Protein 4HLB (pdb70)

Solvent-accessible surface area: 5731 Å² total

Sequence (94 aa):
DSDRFTAFEEEEELLARYADKGIRSVDVAAYAKGIDIVFVAADRKTRAEFSAIASRSIRELKERFGFDKDVPIGAVLDYKKDAATDTRTRFVLKLRR

CATH classification: 3.30.70.2960

Nearest PDB structures (foldseek):
  4hlb-assembly1_A  TM=1.011E+00  e=1.001E-18  Desulfovibrio piger ATCC 29098
  1wh9-assembly1_A  TM=6.065E-01  e=1.314E-03  Homo sapiens
  7qiz-assembly1_NA  TM=6.293E-01  e=1.230E-03  Solanum lycopersicum
  6fai-assembly1_D  TM=6.512E-01  e=1.162E-02  Saccharomyces cerevisiae S288C
  5xxu-assembly1_D  TM=6.115E-01  e=4.923E-03  Toxoplasma gondii

Foldseek 3Di:
DVCPCVVVFVVLCVVCVVVQWDGWDFADDDQAIEIETEGLDDDDPVVVVVSRVVSVVVVCVVVVDDPNHFYWYWYWHANDPVGDIDTDDTGGGD

Radius of gyration: 12.86 Å; Cα contacts (8 Å, |Δi|>4): 149; chains: 1; bounding box: 35×31×26 Å

Structure (mmCIF, N/CA/C/O backbone):
data_4HLB
#
_entry.id   4HLB
#
_cell.length_a   57.821
_cell.length_b   57.821
_cell.length_c   63.890
_cell.angle_alpha   90.000
_cell.angle_beta   90.000
_cell.angle_gamma   120.000
#
_symmetry.space_group_name_H-M   'P 32 2 1'
#
loop_
_entity.id
_entity.type
_entity.pdbx_description
1 polymer 'Uncharacterized protein'
2 non-polymer 'SODIUM ION'
3 water water
#
loop_
_atom_site.group_PDB
_atom_site.id
_atom_site.type_symbol
_atom_site.label_atom_id
_atom_site.label_alt_id
_atom_site.label_comp_id
_atom_site.label_asym_id
_atom_site.label_entity_id
_atom_site.label_seq_id
_atom_site.pdbx_PDB_ins_code
_atom_site.Cartn_x
_atom_site.Cartn_y
_atom_site.Cartn_z
_atom_site.occupancy
_atom_site.B_iso_or_equiv
_atom_site.auth_seq_id
_atom_site.auth_comp_id
_atom_site.auth_asym_id
_atom_site.auth_atom_id
_atom_site.pdbx_PDB_model_num
ATOM 1 N N . ASP A 1 21 ? 34.541 39.534 4.022 1.00 110.16 44 ASP A N 1
ATOM 2 C CA . ASP A 1 21 ? 35.305 38.392 4.605 1.00 106.36 44 ASP A CA 1
ATOM 3 C C . ASP A 1 21 ? 34.370 37.345 5.216 1.00 90.35 44 ASP A C 1
ATOM 4 O O . ASP A 1 21 ? 34.479 36.145 4.916 1.00 65.67 44 ASP A O 1
ATOM 9 N N . SER A 1 22 ? 33.464 37.810 6.079 1.00 80.59 45 SER A N 1
ATOM 10 C CA . SER A 1 22 ? 32.437 36.954 6.683 1.00 66.25 45 SER A CA 1
ATOM 11 C C . SER A 1 22 ? 31.531 36.287 5.619 1.00 59.27 45 SER A C 1
ATOM 12 O O . SER A 1 22 ? 31.013 35.200 5.838 1.00 55.63 45 SER A O 1
ATOM 14 N N . ASP A 1 23 ? 31.356 36.943 4.473 1.00 55.11 46 ASP A N 1
ATOM 15 C CA . ASP A 1 23 ? 30.467 36.462 3.418 1.00 52.26 46 ASP A CA 1
ATOM 16 C C . ASP A 1 23 ? 31.200 35.798 2.253 1.00 42.76 46 ASP A C 1
ATOM 17 O O . ASP A 1 23 ? 30.633 35.637 1.170 1.00 41.53 46 ASP A O 1
ATOM 22 N N . ARG A 1 24 ? 32.446 35.392 2.483 1.00 39.14 47 ARG A N 1
ATOM 23 C CA . ARG A 1 24 ? 33.271 34.820 1.428 1.00 38.58 47 ARG A CA 1
ATOM 24 C C . ARG A 1 24 ? 32.573 33.672 0.693 1.00 34.32 47 ARG A C 1
ATOM 25 O O . ARG A 1 24 ? 32.620 33.594 -0.537 1.00 32.53 47 ARG A O 1
ATOM 33 N N . PHE A 1 25 ? 31.940 32.773 1.446 1.00 29.40 48 PHE A N 1
ATOM 34 C CA . PHE A 1 25 ? 31.360 31.580 0.829 1.00 28.84 48 PHE A CA 1
ATOM 35 C C . PHE A 1 25 ? 29.847 31.668 0.645 1.00 27.83 48 PHE A C 1
ATOM 36 O O . PHE A 1 25 ? 29.232 30.705 0.217 1.00 26.74 48 PHE A O 1
ATOM 44 N N . THR A 1 26 ? 29.234 32.797 1.012 1.00 31.38 49 THR A N 1
ATOM 45 C CA . THR A 1 26 ? 27.776 32.878 1.097 1.00 30.33 49 THR A CA 1
ATOM 46 C C . THR A 1 26 ? 27.100 32.628 -0.265 1.00 29.70 49 THR A C 1
ATOM 47 O O . THR A 1 26 ? 26.162 31.844 -0.360 1.00 28.43 49 THR A O 1
ATOM 51 N N . ALA A 1 27 ? 27.594 33.276 -1.312 1.00 32.26 50 ALA A N 1
ATOM 52 C CA . ALA A 1 27 ? 27.001 33.124 -2.640 1.00 33.80 50 ALA A CA 1
ATOM 53 C C . ALA A 1 27 ? 27.069 31.665 -3.074 1.00 29.66 50 ALA A C 1
ATOM 54 O O . ALA A 1 27 ? 26.065 31.102 -3.510 1.00 27.87 50 ALA A O 1
ATOM 56 N N . PHE A 1 28 ? 28.233 31.038 -2.879 1.00 31.06 51 PHE A N 1
ATOM 57 C CA . PHE A 1 28 ? 28.439 29.606 -3.178 1.00 27.36 51 PHE A CA 1
ATOM 58 C C . PHE A 1 28 ? 27.475 28.720 -2.411 1.00 23.02 51 PHE A C 1
ATOM 59 O O . PHE A 1 28 ? 26.847 27.834 -2.983 1.00 22.63 51 PHE A O 1
ATOM 67 N N . GLU A 1 29 ? 27.355 28.959 -1.106 1.00 23.29 52 GLU A N 1
ATOM 68 C CA . GLU A 1 29 ? 26.432 28.200 -0.258 1.00 22.00 52 GLU A CA 1
ATOM 69 C C . GLU A 1 29 ? 24.984 28.277 -0.742 1.00 21.25 52 GLU A C 1
ATOM 70 O O . GLU A 1 29 ? 24.301 27.251 -0.813 1.00 21.33 52 GLU A O 1
ATOM 76 N N . GLU A 1 30 ? 24.526 29.485 -1.068 1.00 25.63 53 GLU A N 1
ATOM 77 C CA A GLU A 1 30 ? 23.169 29.783 -1.583 0.50 26.04 53 GLU A CA 1
ATOM 78 C CA B GLU A 1 30 ? 23.139 29.620 -1.473 0.50 26.76 53 GLU A CA 1
ATOM 79 C C . GLU A 1 30 ? 22.887 29.047 -2.894 1.00 25.04 53 GLU A C 1
ATOM 80 O O . GLU A 1 30 ? 21.783 28.524 -3.139 1.00 25.07 53 GLU A O 1
ATOM 91 N N . GLU A 1 31 ? 23.902 29.025 -3.760 1.00 25.62 54 GLU A N 1
ATOM 92 C CA A GLU A 1 31 ? 23.827 28.289 -5.044 0.50 26.59 54 GLU A CA 1
ATOM 93 C CA B GLU A 1 31 ? 23.806 28.300 -5.037 0.50 25.83 54 GLU A CA 1
ATOM 94 C C . GLU A 1 31 ? 23.617 26.793 -4.813 1.00 24.16 54 GLU A C 1
ATOM 95 O O . GLU A 1 31 ? 22.767 26.164 -5.456 1.00 23.86 54 GLU A O 1
ATOM 106 N N . LEU A 1 32 ? 24.390 26.213 -3.890 1.00 22.70 55 LEU A N 1
ATOM 107 C CA . LEU A 1 32 ? 24.278 24.795 -3.578 1.00 20.79 55 LEU A CA 1
ATOM 108 C C . LEU A 1 32 ? 22.913 24.488 -2.927 1.00 22.03 55 LEU A C 1
ATOM 109 O O . LEU A 1 32 ? 22.243 23.507 -3.262 1.00 20.84 55 LEU A O 1
ATOM 114 N N . LEU A 1 33 ? 22.497 25.341 -2.002 1.00 22.17 56 LEU A N 1
ATOM 115 C CA . LEU A 1 33 ? 21.191 25.182 -1.378 1.00 22.91 56 LEU A CA 1
ATOM 116 C C . LEU A 1 33 ? 20.078 25.135 -2.430 1.00 24.14 56 LEU A C 1
ATOM 117 O O . LEU A 1 33 ? 19.225 24.232 -2.428 1.00 23.84 56 LEU A O 1
ATOM 122 N N . ALA A 1 34 ? 20.086 26.116 -3.319 1.00 25.85 57 ALA A N 1
ATOM 123 C CA . ALA A 1 34 ? 19.079 26.1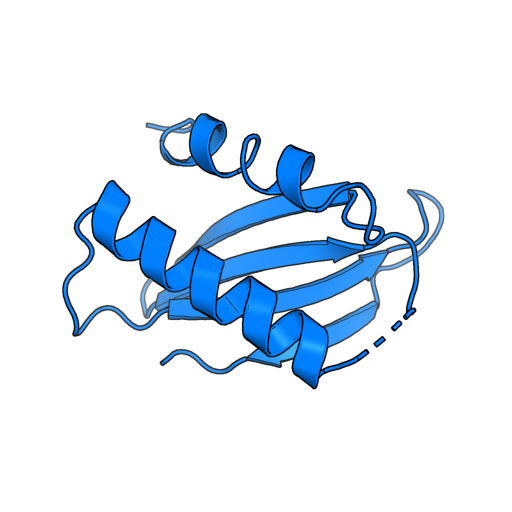76 -4.369 1.00 27.35 57 ALA A CA 1
ATOM 124 C C . ALA A 1 34 ? 19.132 24.964 -5.309 1.00 25.07 57 ALA A C 1
ATOM 125 O O . ALA A 1 34 ? 18.095 24.507 -5.765 1.00 28.70 57 ALA A O 1
ATOM 127 N N . ARG A 1 35 ? 20.323 24.443 -5.573 1.00 24.00 58 ARG A N 1
ATOM 128 C CA . ARG A 1 35 ? 20.475 23.279 -6.426 1.00 25.06 58 ARG A CA 1
ATOM 129 C C . ARG A 1 35 ? 19.898 22.008 -5.791 1.00 24.58 58 ARG A C 1
ATOM 130 O O . ARG A 1 35 ? 19.342 21.176 -6.472 1.00 25.02 58 ARG A O 1
ATOM 138 N N . TYR A 1 36 ? 20.016 21.885 -4.469 1.00 23.89 59 TYR A N 1
ATOM 139 C CA . TYR A 1 36 ? 19.644 20.647 -3.795 1.00 24.52 59 TYR A CA 1
ATOM 140 C C . TYR A 1 36 ? 18.418 20.742 -2.889 1.00 24.61 59 TYR A C 1
ATOM 141 O O . TYR A 1 36 ? 18.087 19.767 -2.227 1.00 26.66 59 TYR A O 1
ATOM 150 N N . ALA A 1 37 ? 17.722 21.876 -2.894 1.00 27.28 60 ALA A N 1
ATOM 151 C CA . ALA A 1 37 ? 16.495 22.014 -2.095 1.00 27.73 60 ALA A CA 1
ATOM 152 C C . ALA A 1 37 ? 15.457 20.903 -2.357 1.00 30.56 60 ALA A C 1
ATOM 153 O O . ALA A 1 37 ? 14.772 20.463 -1.419 1.00 29.03 60 ALA A O 1
ATOM 155 N N . ASP A 1 38 ? 15.376 20.407 -3.596 1.00 27.22 61 ASP A N 1
ATOM 156 C CA . ASP A 1 38 ? 14.411 19.363 -3.925 1.00 30.29 61 ASP A CA 1
ATOM 157 C C . ASP A 1 38 ? 14.766 18.023 -3.303 1.00 32.02 61 ASP A C 1
ATOM 158 O O . ASP A 1 38 ? 13.931 17.122 -3.254 1.00 34.58 61 ASP A O 1
ATOM 163 N N . LYS A 1 39 ? 16.003 17.897 -2.849 1.00 27.35 62 LYS A N 1
ATOM 164 C CA . LYS A 1 39 ? 16.499 16.688 -2.195 1.00 29.26 62 LYS A CA 1
ATOM 165 C C . LYS A 1 39 ? 16.508 16.807 -0.683 1.00 26.85 62 LYS A C 1
ATOM 166 O O . LYS A 1 39 ? 17.192 16.036 -0.009 1.00 31.24 62 LYS A O 1
ATOM 172 N N . GLY A 1 40 ? 15.762 17.774 -0.159 1.00 27.09 63 GLY A N 1
ATOM 173 C CA . GLY A 1 40 ? 15.569 17.901 1.284 1.00 26.47 63 GLY A CA 1
ATOM 174 C C . GLY A 1 40 ? 16.634 18.724 1.993 1.00 25.13 63 GLY A C 1
ATOM 175 O O . GLY A 1 40 ? 16.548 18.927 3.205 1.00 24.45 63 GLY A O 1
ATOM 176 N N . ILE A 1 41 ? 17.602 19.259 1.248 1.00 25.76 64 ILE A N 1
ATOM 177 C CA . ILE A 1 41 ? 18.614 20.162 1.807 1.00 24.28 64 ILE A CA 1
ATOM 178 C C . ILE A 1 41 ? 18.045 21.538 2.164 1.00 24.42 64 ILE A C 1
ATOM 179 O O . ILE A 1 41 ? 17.427 22.201 1.332 1.00 27.13 64 ILE A O 1
ATOM 184 N N . ARG A 1 42 ? 18.244 21.946 3.421 1.00 21.65 65 ARG A N 1
ATOM 185 C CA . ARG A 1 42 ? 17.737 23.211 3.971 1.00 23.28 65 ARG A CA 1
ATOM 186 C C . ARG A 1 42 ? 18.832 24.225 4.331 1.00 24.37 65 ARG A C 1
ATOM 187 O O . ARG A 1 42 ? 18.561 25.433 4.452 1.00 28.49 65 ARG A O 1
ATOM 195 N N . SER A 1 43 ? 20.064 23.754 4.536 1.00 24.49 66 SER A N 1
ATOM 196 C CA . SER A 1 43 ? 21.175 24.659 4.698 1.00 22.43 66 SER A CA 1
ATOM 197 C C . SER A 1 43 ? 22.460 24.042 4.200 1.00 20.54 66 SER A C 1
ATOM 198 O O . SER A 1 43 ? 22.639 22.811 4.207 1.00 21.59 66 SER A O 1
ATOM 201 N N . VAL A 1 44 ? 23.364 24.928 3.789 1.00 22.39 67 VAL A N 1
ATOM 202 C CA . VAL A 1 44 ? 24.716 24.541 3.358 1.00 20.81 67 VAL A CA 1
ATOM 203 C C . VAL A 1 44 ? 25.672 25.538 3.977 1.00 22.12 67 VAL A C 1
ATOM 204 O O . VAL A 1 44 ? 25.459 26.751 3.874 1.00 23.34 67 VAL A O 1
ATOM 208 N N . ASP A 1 45 ? 26.764 25.044 4.559 1.00 20.98 68 ASP A N 1
ATOM 209 C CA . ASP A 1 45 ? 27.770 25.891 5.192 1.00 22.73 68 ASP A CA 1
ATOM 210 C C . ASP A 1 45 ? 29.158 25.390 4.869 1.00 22.07 68 ASP A C 1
ATOM 211 O O . ASP A 1 45 ? 29.430 24.188 5.026 1.00 23.20 68 ASP A O 1
ATOM 216 N N . VAL A 1 46 ? 30.024 26.295 4.416 1.00 22.18 69 VAL A N 1
ATOM 217 C CA . VAL A 1 46 ? 31.454 26.003 4.257 1.00 22.81 6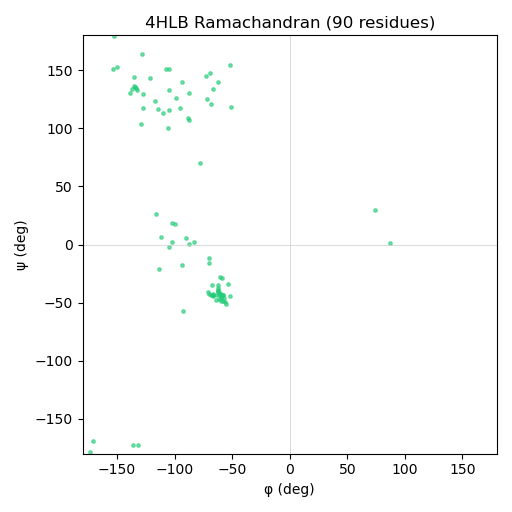9 VAL A CA 1
ATOM 218 C C . VAL A 1 46 ? 32.157 26.300 5.600 1.00 24.49 69 VAL A C 1
ATOM 219 O O . VAL A 1 46 ? 32.347 27.465 5.995 1.00 26.72 69 VAL A O 1
ATOM 223 N N . ALA A 1 47 ? 32.530 25.229 6.279 1.00 21.01 70 ALA A N 1
ATOM 224 C CA . ALA A 1 47 ? 33.108 25.268 7.635 1.00 22.17 70 ALA A CA 1
ATOM 225 C C . ALA A 1 47 ? 34.596 25.003 7.593 1.00 23.19 70 ALA A C 1
ATOM 226 O O . ALA A 1 47 ? 35.031 23.848 7.513 1.00 27.05 70 ALA A O 1
ATOM 228 N N . ALA A 1 48 ? 35.388 26.055 7.671 1.00 24.81 71 ALA A N 1
ATOM 229 C CA . ALA A 1 48 ? 36.843 25.907 7.656 1.00 26.40 71 ALA A CA 1
ATOM 230 C C . ALA A 1 48 ? 37.393 25.843 9.084 1.00 30.13 71 ALA A C 1
ATOM 231 O O . ALA A 1 48 ? 36.961 26.617 9.946 1.00 31.11 71 ALA A O 1
ATOM 233 N N . TYR A 1 49 ? 38.376 24.968 9.302 1.00 29.92 72 TYR A N 1
ATOM 234 C CA . TYR A 1 49 ? 39.146 24.960 10.559 1.00 35.09 72 TYR A CA 1
ATOM 235 C C . TYR A 1 49 ? 40.624 24.799 10.231 1.00 37.04 72 TYR A C 1
ATOM 236 O O . TYR A 1 49 ? 41.000 24.866 9.050 1.00 36.22 72 TYR A O 1
ATOM 245 N N . ALA A 1 50 ? 41.470 24.610 11.244 1.00 35.67 73 ALA A N 1
ATOM 246 C CA . ALA A 1 50 ? 42.908 24.600 11.021 1.00 37.32 73 ALA A CA 1
ATOM 247 C C . ALA A 1 50 ? 43.350 23.493 10.041 1.00 39.57 73 ALA A C 1
ATOM 248 O O . ALA A 1 50 ? 44.153 23.744 9.158 1.00 40.47 73 ALA A O 1
ATOM 250 N N . LYS A 1 51 ? 42.829 22.280 10.186 1.00 40.19 74 LYS A N 1
ATOM 251 C CA . LYS A 1 51 ? 43.342 21.133 9.435 1.00 43.45 74 LYS A CA 1
ATOM 252 C C . LYS A 1 51 ? 42.588 20.873 8.137 1.00 41.78 74 LYS A C 1
ATOM 253 O O . LYS A 1 51 ? 43.076 20.146 7.268 1.00 48.21 74 LYS A O 1
ATOM 255 N N . GLY A 1 52 ? 41.397 21.432 7.998 1.00 33.52 75 GLY A N 1
ATOM 256 C CA . GLY A 1 52 ? 40.642 21.222 6.7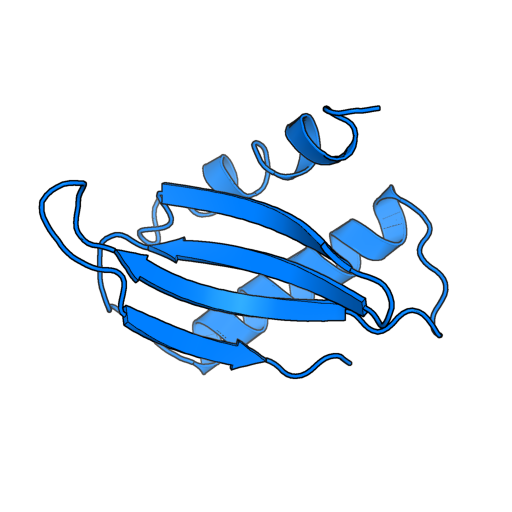92 1.00 32.46 75 GLY A CA 1
ATOM 257 C C . GLY A 1 52 ? 39.407 22.081 6.679 1.00 28.28 75 GLY A C 1
ATOM 258 O O . GLY A 1 52 ? 39.210 23.020 7.440 1.00 27.29 75 GLY A O 1
ATOM 259 N N . ILE A 1 53 ? 38.601 21.735 5.689 1.00 28.68 76 ILE A N 1
ATOM 260 C CA . ILE A 1 53 ? 37.376 22.429 5.365 1.00 26.74 76 ILE A CA 1
ATOM 261 C C . ILE A 1 53 ? 36.326 21.377 5.138 1.00 27.34 76 ILE A C 1
ATOM 262 O O . ILE A 1 53 ? 36.563 20.397 4.422 1.00 27.25 76 ILE A O 1
ATOM 267 N N . ASP A 1 54 ? 35.146 21.587 5.694 1.00 24.10 77 ASP A N 1
ATOM 268 C CA . ASP A 1 54 ? 34.037 20.724 5.391 1.00 23.61 77 ASP A CA 1
ATOM 269 C C . ASP A 1 54 ? 32.885 21.533 4.808 1.00 22.60 77 ASP A C 1
ATOM 270 O O . ASP A 1 54 ? 32.637 22.661 5.236 1.00 25.32 77 ASP A O 1
ATOM 275 N N . ILE A 1 55 ? 32.178 20.942 3.842 1.00 21.67 78 ILE A N 1
ATOM 276 C CA . ILE A 1 55 ? 30.913 21.482 3.399 1.00 20.56 78 ILE A CA 1
ATOM 277 C C . ILE A 1 55 ? 29.838 20.720 4.188 1.00 19.07 78 ILE A C 1
ATOM 278 O O . ILE A 1 55 ? 29.725 19.494 4.078 1.00 19.72 78 ILE A O 1
ATOM 283 N N . VAL A 1 56 ? 29.082 21.454 5.003 1.00 17.54 79 VAL A N 1
ATOM 284 C CA . VAL A 1 56 ? 28.094 20.889 5.895 1.00 18.53 79 VAL A CA 1
ATOM 285 C C . VAL A 1 56 ? 26.701 21.124 5.348 1.00 17.83 79 VAL A C 1
ATOM 286 O O . VAL A 1 56 ? 26.276 22.272 5.167 1.00 20.12 79 VAL A O 1
ATOM 290 N N . PHE A 1 57 ? 26.032 20.021 5.027 1.00 18.48 80 PHE A N 1
ATOM 291 C CA . PHE A 1 57 ? 24.690 20.001 4.484 1.00 18.80 80 PHE A CA 1
ATOM 292 C C . PHE A 1 57 ? 23.731 19.558 5.597 1.00 20.55 80 PHE A C 1
ATOM 293 O O . PHE A 1 57 ? 23.974 18.568 6.303 1.00 20.15 80 PHE A O 1
ATOM 301 N N . VAL A 1 58 ? 22.633 20.290 5.744 1.00 20.44 81 VAL A N 1
ATOM 302 C CA . VAL A 1 58 ? 21.562 19.910 6.660 1.00 21.09 81 VAL A CA 1
ATOM 303 C C . VAL A 1 58 ? 20.278 19.638 5.861 1.00 21.46 81 VAL A C 1
ATOM 304 O O . VAL A 1 58 ? 19.844 20.472 5.080 1.00 22.08 81 VAL A O 1
ATOM 308 N N . ALA A 1 59 ? 19.747 18.431 6.042 1.00 20.24 82 ALA A N 1
ATOM 309 C CA . ALA A 1 59 ? 18.508 17.981 5.435 1.00 21.81 82 ALA A CA 1
ATOM 310 C C . ALA A 1 59 ? 17.371 17.884 6.439 1.00 25.70 82 ALA A C 1
ATOM 311 O O . ALA A 1 59 ? 17.582 17.637 7.647 1.00 24.41 82 ALA A O 1
ATOM 313 N N . ALA A 1 60 ? 16.167 18.081 5.931 1.00 26.87 83 ALA A N 1
ATOM 314 C CA . ALA A 1 60 ? 14.957 17.976 6.738 1.00 27.80 83 ALA A CA 1
ATOM 315 C C . ALA A 1 60 ? 14.369 16.581 6.760 1.00 28.44 83 ALA A C 1
ATOM 316 O O . ALA A 1 60 ? 13.303 16.397 7.347 1.00 33.75 83 ALA A O 1
ATOM 318 N N . ASP A 1 61 ? 15.058 15.608 6.162 1.00 26.07 84 ASP A N 1
ATOM 319 C CA . ASP A 1 61 ? 14.626 14.207 6.112 1.00 29.47 84 ASP A CA 1
ATOM 320 C C . ASP A 1 61 ? 15.821 13.278 5.997 1.00 27.55 84 ASP A C 1
ATOM 321 O O . ASP A 1 61 ? 16.976 13.730 5.909 1.00 26.83 84 ASP A O 1
ATOM 326 N N . ARG A 1 62 ? 15.539 11.983 5.958 1.00 27.55 85 ARG A N 1
ATOM 327 C CA . ARG A 1 62 ? 16.549 10.933 5.899 1.00 29.35 85 ARG A CA 1
ATOM 328 C C . ARG A 1 62 ? 16.498 10.106 4.617 1.00 29.19 85 ARG A C 1
ATOM 329 O O . ARG A 1 62 ? 16.949 8.973 4.601 1.00 34.15 85 ARG A O 1
ATOM 337 N N . LYS A 1 63 ? 15.999 10.678 3.533 1.00 32.04 86 LYS A N 1
ATOM 338 C CA . LYS A 1 63 ? 15.783 9.914 2.287 1.00 39.59 86 LYS A CA 1
ATOM 339 C C . LYS A 1 63 ? 17.047 9.646 1.447 1.00 38.04 86 LYS A C 1
ATOM 340 O O . LYS A 1 63 ? 17.146 8.626 0.778 1.00 36.27 86 LYS A O 1
ATOM 354 N N . THR A 1 65 ? 20.436 8.408 0.040 1.00 28.97 88 THR A N 1
ATOM 355 C CA 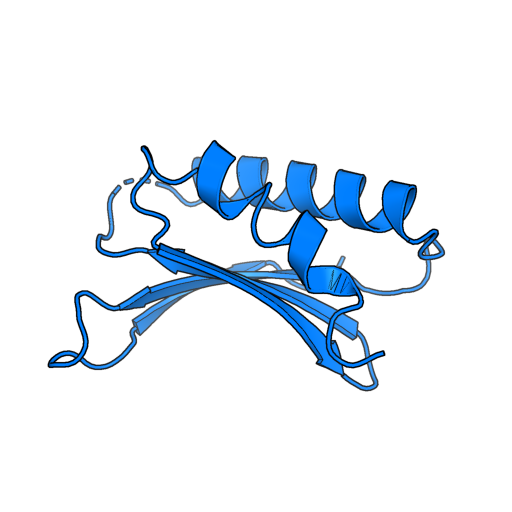. THR A 1 65 ? 21.394 7.332 0.332 1.00 30.19 88 THR A CA 1
ATOM 356 C C . THR A 1 65 ? 22.808 7.911 0.486 1.00 27.42 88 THR A C 1
ATOM 357 O O . THR A 1 65 ? 23.094 9.024 0.050 1.00 25.96 88 THR A O 1
ATOM 361 N N . ARG A 1 66 ? 23.697 7.125 1.073 1.00 26.07 89 ARG A N 1
ATOM 362 C CA . ARG A 1 66 ? 25.096 7.500 1.157 1.00 26.66 89 ARG A CA 1
ATOM 363 C C . ARG A 1 66 ? 25.697 7.749 -0.223 1.00 27.23 89 ARG A C 1
ATOM 364 O O . ARG A 1 66 ? 26.440 8.686 -0.405 1.00 23.89 89 ARG A O 1
ATOM 372 N N . ALA A 1 67 ? 25.393 6.876 -1.184 1.00 28.28 90 ALA A N 1
ATOM 373 C CA . ALA A 1 67 ? 25.912 7.023 -2.558 1.00 29.40 90 ALA A CA 1
ATOM 374 C C . ALA A 1 67 ? 25.425 8.316 -3.189 1.00 26.05 90 ALA A C 1
ATOM 375 O O . ALA A 1 67 ? 26.200 9.032 -3.828 1.00 26.17 90 ALA A O 1
ATOM 377 N N . GLU A 1 68 ? 24.173 8.676 -2.939 1.00 25.77 91 GLU A N 1
ATOM 378 C CA . GLU A 1 68 ? 23.644 9.956 -3.411 1.00 27.50 91 GLU A CA 1
ATOM 379 C C . GLU A 1 68 ? 24.331 11.182 -2.808 1.00 27.46 91 GLU A C 1
ATOM 380 O O . GLU A 1 68 ? 24.675 12.147 -3.509 1.00 23.44 91 GLU A O 1
ATOM 386 N N . PHE A 1 69 ? 24.483 11.156 -1.491 1.00 22.86 92 PHE A N 1
ATOM 387 C CA . PHE A 1 69 ? 25.194 12.204 -0.809 1.00 22.66 92 PHE A CA 1
ATOM 388 C C . PHE A 1 69 ? 26.641 12.262 -1.250 1.00 20.53 92 PHE A C 1
ATOM 389 O O . PHE A 1 69 ? 27.198 13.342 -1.452 1.00 21.68 92 PHE A O 1
ATOM 397 N N . SER A 1 70 ? 27.253 11.107 -1.442 1.00 22.14 93 SER A N 1
ATOM 398 C CA . SER A 1 70 ? 28.643 11.102 -1.800 1.00 22.44 93 SER A CA 1
ATOM 399 C C . SER A 1 70 ? 28.852 11.813 -3.159 1.00 22.17 93 SER A C 1
ATOM 400 O O . SER A 1 70 ? 29.856 12.504 -3.355 1.00 22.24 93 SER A O 1
ATOM 403 N N . ALA A 1 71 ? 27.915 11.619 -4.071 1.00 22.95 94 ALA A N 1
ATOM 404 C CA . ALA A 1 71 ? 27.991 12.279 -5.394 1.00 25.60 94 ALA A CA 1
ATOM 405 C C . ALA A 1 71 ? 27.789 13.809 -5.294 1.00 23.24 94 ALA A C 1
ATOM 406 O O . ALA A 1 71 ? 28.473 14.585 -5.944 1.00 23.18 94 ALA A O 1
ATOM 408 N N . ILE A 1 72 ? 26.827 14.233 -4.498 1.00 21.94 95 ILE A N 1
ATOM 409 C CA . ILE A 1 72 ? 26.553 15.647 -4.266 1.00 23.10 95 ILE A CA 1
ATOM 410 C C . ILE A 1 72 ? 27.748 16.304 -3.603 1.00 22.39 95 ILE A C 1
ATOM 411 O O . ILE A 1 72 ? 28.170 17.402 -4.006 1.00 20.00 95 ILE A O 1
ATOM 416 N N . ALA A 1 73 ? 28.325 15.612 -2.620 1.00 19.91 96 ALA A N 1
ATOM 417 C CA . ALA A 1 73 ? 29.479 16.129 -1.897 1.00 20.68 96 ALA A CA 1
ATOM 418 C C . ALA A 1 73 ? 30.696 16.228 -2.787 1.00 19.45 96 ALA A C 1
ATOM 419 O O . ALA A 1 73 ? 31.387 17.249 -2.789 1.00 19.26 96 ALA A O 1
ATOM 421 N N . SER A 1 74 ? 30.930 15.195 -3.582 1.00 21.08 97 SER A N 1
ATOM 422 C CA . SER A 1 74 ? 32.101 15.183 -4.446 1.00 23.35 97 SER A CA 1
ATOM 423 C C . SER A 1 74 ? 32.029 16.344 -5.438 1.00 19.97 97 SER A C 1
ATOM 424 O O . SER A 1 74 ? 33.005 17.036 -5.656 1.00 19.38 97 SER A O 1
ATOM 427 N N . ARG A 1 75 ? 30.849 16.574 -6.006 1.00 20.57 98 ARG A N 1
ATOM 428 C CA . ARG A 1 75 ? 30.701 17.659 -6.998 1.00 21.62 98 ARG A CA 1
ATOM 429 C C . ARG A 1 75 ? 30.885 19.041 -6.348 1.00 19.46 98 ARG A C 1
ATOM 430 O O . ARG A 1 75 ? 31.558 19.927 -6.888 1.00 21.05 98 ARG A O 1
ATOM 438 N N . SER A 1 76 ? 30.287 19.217 -5.164 1.00 18.85 99 SER A N 1
ATOM 439 C CA . SER A 1 76 ? 30.382 20.480 -4.413 1.00 17.72 99 SER A CA 1
ATOM 440 C C . SER A 1 76 ? 31.816 20.794 -4.030 1.00 18.62 99 SER A C 1
ATOM 441 O O . SER A 1 76 ? 32.238 21.934 -4.071 1.00 19.09 99 SER A O 1
ATOM 444 N N . ILE A 1 77 ? 32.559 19.772 -3.625 1.00 19.10 100 ILE A N 1
ATOM 445 C CA . ILE A 1 77 ? 33.971 19.924 -3.294 1.00 20.92 100 ILE A CA 1
ATOM 446 C C . ILE A 1 77 ? 34.799 20.278 -4.511 1.00 21.20 100 ILE A C 1
ATOM 447 O O . ILE A 1 77 ? 35.652 21.169 -4.433 1.00 21.76 100 ILE A O 1
ATOM 452 N N . ARG A 1 78 ? 34.549 19.616 -5.638 1.00 20.40 101 ARG A N 1
ATOM 453 C CA . ARG A 1 78 ? 35.221 19.994 -6.887 1.00 22.15 101 ARG A CA 1
ATOM 454 C C . ARG A 1 78 ? 34.967 21.475 -7.202 1.00 22.49 101 ARG A C 1
ATOM 455 O O . ARG A 1 78 ? 35.893 22.243 -7.483 1.00 22.48 101 ARG A O 1
ATOM 463 N N . GLU A 1 79 ? 33.703 21.872 -7.140 1.00 21.59 102 GLU A N 1
ATOM 464 C CA . GLU A 1 79 ? 33.298 23.253 -7.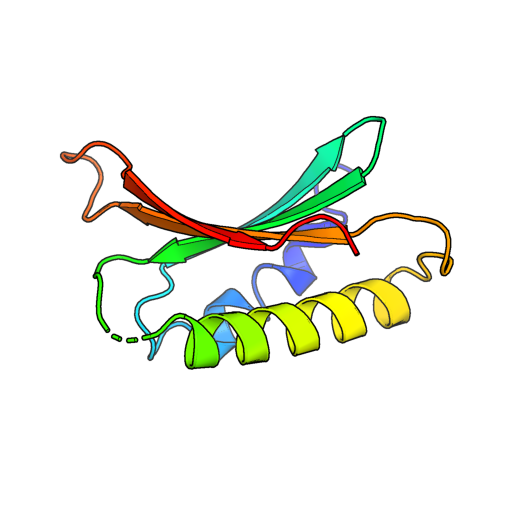378 1.00 24.31 102 GLU A CA 1
ATOM 465 C C . GLU A 1 79 ? 33.920 24.254 -6.400 1.00 22.34 102 GLU A C 1
ATOM 466 O O . GLU A 1 79 ? 34.371 25.347 -6.794 1.00 22.24 102 GLU A O 1
ATOM 472 N N . LEU A 1 80 ? 33.969 23.873 -5.140 1.00 22.50 103 LEU A N 1
ATOM 473 C CA . LEU A 1 80 ? 34.599 24.723 -4.122 1.00 22.42 103 LEU A CA 1
ATOM 474 C C . LEU A 1 80 ? 36.060 24.993 -4.437 1.00 22.08 103 LEU A C 1
ATOM 475 O O . LEU A 1 80 ? 36.530 26.147 -4.404 1.00 25.12 103 LEU A O 1
ATOM 480 N N . LYS A 1 81 ? 36.777 23.922 -4.739 1.00 23.19 104 LYS A N 1
ATOM 481 C CA . LYS A 1 81 ? 38.204 23.985 -5.023 1.00 27.90 104 LYS A CA 1
ATOM 482 C C . LYS A 1 81 ? 38.529 24.883 -6.230 1.00 30.48 104 LYS A C 1
ATOM 483 O O . LYS A 1 81 ? 39.468 25.672 -6.183 1.00 32.04 104 LYS A O 1
ATOM 489 N N . GLU A 1 82 ? 37.741 24.741 -7.292 1.00 31.38 105 GLU A N 1
ATOM 490 C CA . GLU A 1 82 ? 37.940 25.469 -8.547 1.00 33.23 105 GLU A CA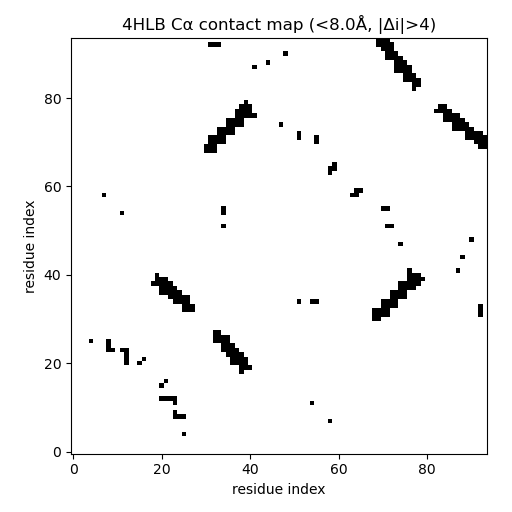 1
ATOM 491 C C . GLU A 1 82 ? 37.587 26.910 -8.350 1.00 33.26 105 GLU A C 1
ATOM 492 O O . GLU A 1 82 ? 38.279 27.778 -8.836 1.00 33.47 105 GLU A O 1
ATOM 498 N N . ARG A 1 83 ? 36.512 27.163 -7.610 1.00 30.22 106 ARG A N 1
ATOM 499 C CA . ARG A 1 83 ? 36.020 28.507 -7.386 1.00 32.66 106 ARG A CA 1
ATOM 500 C C . ARG A 1 83 ? 36.940 29.343 -6.480 1.00 34.50 106 ARG A C 1
ATOM 501 O O . ARG A 1 83 ? 37.186 30.516 -6.757 1.00 30.90 106 ARG A O 1
ATOM 509 N N . PHE A 1 84 ? 37.448 28.743 -5.408 1.00 30.82 107 PHE A N 1
ATOM 510 C CA . PHE A 1 84 ? 38.245 29.502 -4.447 1.00 33.55 107 PHE A CA 1
ATOM 511 C C . PHE A 1 84 ? 39.741 29.199 -4.574 1.00 34.67 107 PHE A C 1
ATOM 512 O O . PHE A 1 84 ? 40.562 29.805 -3.910 1.00 35.14 107 PHE A O 1
ATOM 520 N N . GLY A 1 85 ? 40.084 28.285 -5.473 1.00 35.97 108 GLY A N 1
ATOM 521 C CA . GLY A 1 85 ? 41.460 27.985 -5.780 1.00 35.29 108 GLY A CA 1
ATOM 522 C C . GLY A 1 85 ? 42.177 27.182 -4.723 1.00 35.02 108 GLY A C 1
ATOM 523 O O . GLY A 1 85 ? 43.390 27.288 -4.588 1.00 38.00 108 GLY A O 1
ATOM 524 N N . PHE A 1 86 ? 41.449 26.357 -3.989 1.00 34.65 109 PHE A N 1
ATOM 525 C CA . PHE A 1 86 ? 42.074 25.540 -2.976 1.00 36.02 109 PHE A CA 1
ATOM 526 C C . PHE A 1 86 ? 42.957 24.484 -3.598 1.00 40.59 109 PHE A C 1
ATOM 527 O O . PHE A 1 86 ? 42.533 23.664 -4.415 1.00 42.83 109 PHE A O 1
ATOM 535 N N . ASP A 1 87 ? 44.214 24.592 -3.195 1.00 45.14 110 ASP A N 1
ATOM 536 C CA . ASP A 1 87 ? 45.286 23.685 -3.518 1.00 53.42 110 ASP A CA 1
ATOM 537 C C . ASP A 1 87 ? 44.927 22.205 -3.221 1.00 53.06 110 ASP A C 1
ATOM 538 O O . ASP A 1 87 ? 44.092 21.925 -2.375 1.00 45.12 110 ASP A O 1
ATOM 543 N N . LYS A 1 88 ? 45.560 21.262 -3.918 1.00 51.35 111 LYS A N 1
ATOM 544 C CA . LYS A 1 88 ? 45.315 19.819 -3.687 1.00 53.16 111 LYS A CA 1
ATOM 545 C C . LYS A 1 88 ? 45.630 19.306 -2.273 1.00 47.88 111 LYS A C 1
ATOM 546 O O . LYS A 1 88 ? 45.061 18.305 -1.854 1.00 49.30 111 LYS A O 1
ATOM 552 N N . ASP A 1 89 ? 46.568 19.955 -1.572 1.00 43.95 112 ASP A N 1
ATOM 553 C CA . ASP A 1 89 ? 46.950 19.559 -0.200 1.00 44.60 112 ASP A CA 1
ATOM 554 C C . ASP A 1 89 ? 46.034 20.119 0.917 1.00 38.91 112 ASP A C 1
ATOM 555 O O . ASP A 1 89 ? 46.313 19.919 2.094 1.00 41.51 112 ASP A O 1
ATOM 560 N N . VAL A 1 90 ? 44.986 20.845 0.543 1.00 36.33 113 VAL A N 1
ATOM 561 C CA . VAL A 1 90 ? 43.983 21.297 1.507 1.00 35.59 113 VAL A CA 1
ATOM 562 C C . VAL A 1 90 ? 42.922 20.193 1.614 1.00 33.56 113 VAL A C 1
ATOM 563 O O . VAL A 1 90 ? 42.124 20.006 0.673 1.00 31.89 113 VAL A O 1
ATOM 567 N N . PRO A 1 91 ? 42.886 19.478 2.762 1.00 34.44 114 PRO A N 1
ATOM 568 C CA . PRO A 1 91 ? 41.867 18.434 2.919 1.00 33.75 114 PRO A CA 1
ATOM 569 C C . PRO A 1 91 ? 40.458 19.032 2.988 1.00 29.60 114 PRO A C 1
ATOM 570 O O . PRO A 1 91 ? 40.251 20.000 3.727 1.00 29.56 114 PRO A O 1
ATOM 574 N N . ILE A 1 92 ? 39.514 18.451 2.238 1.00 25.76 115 ILE A N 1
ATOM 575 C CA . ILE A 1 92 ? 38.133 18.903 2.212 1.00 26.34 115 ILE A CA 1
ATOM 576 C C . ILE A 1 92 ? 37.232 17.697 2.348 1.00 27.51 115 ILE A C 1
ATOM 577 O O . ILE A 1 92 ? 37.448 16.677 1.692 1.00 27.13 115 ILE A O 1
ATOM 582 N N . GLY A 1 93 ? 36.240 17.830 3.208 1.00 25.09 116 GLY A N 1
ATOM 583 C CA . GLY A 1 93 ? 35.273 16.766 3.485 1.00 27.55 116 GLY A CA 1
ATOM 584 C C . GLY A 1 93 ? 33.869 17.329 3.433 1.00 22.49 116 GLY A C 1
ATOM 585 O O . GLY A 1 93 ? 33.667 18.490 3.013 1.00 22.69 116 GLY A O 1
ATOM 586 N N . ALA A 1 94 ? 32.897 16.499 3.828 1.00 19.12 117 ALA A N 1
ATOM 587 C CA . A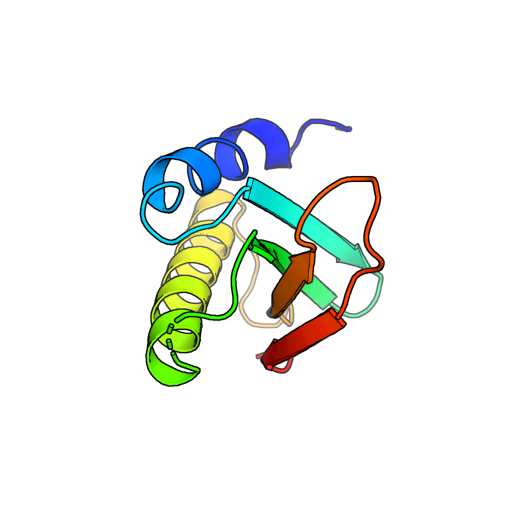LA A 1 94 ? 31.502 16.855 3.774 1.00 18.46 117 ALA A CA 1
ATOM 588 C C . ALA A 1 94 ? 30.715 16.068 4.829 1.00 19.05 117 ALA A C 1
ATOM 589 O O . ALA A 1 94 ? 31.079 14.934 5.219 1.00 19.90 117 ALA A O 1
ATOM 591 N N . VAL A 1 95 ? 29.644 16.699 5.281 1.00 19.31 118 VAL A N 1
ATOM 592 C CA . VAL A 1 95 ? 28.804 16.155 6.338 1.00 18.38 118 VAL A CA 1
ATOM 593 C C . VAL A 1 95 ? 27.346 16.330 5.913 1.00 16.98 118 VAL A C 1
ATOM 594 O O . VAL A 1 95 ? 26.954 17.379 5.390 1.00 16.99 118 VAL A O 1
ATOM 598 N N . LEU A 1 96 ? 26.550 15.293 6.119 1.00 17.43 119 LEU A N 1
ATOM 599 C CA . LEU A 1 96 ? 25.113 15.381 5.975 1.00 19.17 119 LEU A CA 1
ATOM 600 C C . LEU A 1 96 ? 24.448 15.160 7.340 1.00 18.15 119 LEU A C 1
ATOM 601 O O . LEU A 1 96 ? 24.582 14.099 7.931 1.00 20.59 119 LEU A O 1
ATOM 606 N N . ASP A 1 97 ? 23.767 16.195 7.818 1.00 19.38 120 ASP A N 1
ATOM 607 C CA . ASP A 1 97 ? 23.012 16.147 9.090 1.00 19.73 120 ASP A CA 1
ATOM 608 C C . ASP A 1 97 ? 21.538 16.059 8.739 1.00 22.52 120 ASP A C 1
ATOM 609 O O . ASP A 1 97 ? 21.118 16.560 7.684 1.00 24.86 120 ASP A O 1
ATOM 614 N N . TYR A 1 98 ? 20.770 15.436 9.619 1.00 20.82 121 TYR A N 1
ATOM 615 C CA . TYR A 1 98 ? 19.324 15.448 9.565 1.00 21.14 121 TYR A CA 1
ATOM 616 C C . TYR A 1 98 ? 18.848 16.302 10.739 1.00 24.28 121 TYR A C 1
ATOM 617 O O . TYR A 1 98 ? 19.063 15.934 11.929 1.00 23.22 121 TYR A O 1
ATOM 626 N N . LYS A 1 99 ? 18.247 17.446 10.424 1.00 23.07 122 LYS A N 1
ATOM 627 C CA . LYS A 1 99 ? 17.599 18.271 11.442 1.00 24.60 122 LYS A CA 1
ATOM 628 C C . LYS A 1 99 ? 16.192 18.596 10.967 1.00 30.99 122 LYS A C 1
ATOM 629 O O . LYS A 1 99 ? 16.046 19.459 10.107 1.00 28.98 122 LYS A O 1
ATOM 635 N N . LYS A 1 100 ? 15.175 17.931 11.522 1.00 31.09 123 LYS A N 1
ATOM 636 C CA . LYS A 1 100 ? 13.815 18.073 11.006 1.00 35.06 123 LYS A CA 1
ATOM 637 C C . LYS A 1 100 ? 13.297 19.517 11.014 1.00 34.77 123 LYS A C 1
ATOM 638 O O . LYS A 1 100 ? 12.734 19.975 10.022 1.00 32.94 123 LYS A O 1
ATOM 644 N N . ASP A 1 101 ? 13.551 20.228 12.107 1.00 31.17 124 ASP A N 1
ATOM 645 C CA . ASP A 1 101 ? 13.071 21.572 12.312 1.00 29.36 124 ASP A CA 1
ATOM 646 C C . ASP A 1 101 ? 13.690 22.113 13.588 1.00 29.56 124 ASP A C 1
ATOM 647 O O . ASP A 1 101 ? 14.486 21.405 14.244 1.00 27.07 124 ASP A O 1
ATOM 652 N N . ALA A 1 102 ? 13.328 23.346 13.957 1.00 30.10 125 ALA A N 1
ATOM 653 C CA . ALA A 1 102 ? 13.921 23.995 15.130 1.00 32.48 125 ALA A CA 1
ATOM 654 C C . ALA A 1 102 ? 13.496 23.386 16.485 1.00 32.12 125 ALA A C 1
ATOM 655 O O . ALA A 1 102 ? 14.106 23.696 17.508 1.00 36.10 125 ALA A O 1
ATOM 657 N N . ALA A 1 103 ? 12.477 22.529 16.477 1.00 31.24 126 ALA A N 1
ATOM 658 C CA . ALA A 1 103 ? 12.037 21.758 17.637 1.00 30.96 126 ALA A CA 1
ATOM 659 C C . ALA A 1 103 ? 12.760 20.417 17.817 1.00 31.12 126 ALA A C 1
ATOM 660 O O . ALA A 1 103 ? 12.454 19.691 18.765 1.00 30.68 126 ALA A O 1
ATOM 662 N N . THR A 1 104 ? 13.713 20.092 16.932 1.00 30.80 127 THR A N 1
ATOM 663 C CA . THR A 1 104 ? 14.259 18.756 16.868 1.00 30.22 127 THR A CA 1
ATOM 664 C C . THR A 1 104 ? 15.791 18.822 16.822 1.00 31.01 127 THR A C 1
ATOM 665 O O . THR A 1 104 ? 16.376 19.604 16.075 1.00 30.13 127 THR A O 1
ATOM 669 N N . ASP A 1 105 ? 16.440 18.006 17.643 1.00 30.86 128 ASP A N 1
ATOM 670 C CA . ASP A 1 105 ? 17.896 17.990 17.677 1.00 29.06 128 ASP A CA 1
ATOM 671 C C . ASP A 1 105 ? 18.477 17.388 16.387 1.00 26.13 128 ASP A C 1
ATOM 672 O O . ASP A 1 105 ? 17.892 16.501 15.788 1.00 27.51 128 ASP A O 1
ATOM 677 N N . THR A 1 106 ? 19.638 17.888 15.997 1.00 27.30 129 THR A N 1
ATOM 678 C CA . THR A 1 106 ? 20.418 17.358 14.867 1.00 27.11 129 THR A CA 1
ATOM 679 C C . THR A 1 106 ? 20.855 15.916 15.105 1.00 25.42 129 THR A C 1
ATOM 680 O O . THR A 1 106 ? 21.246 15.556 16.223 1.00 23.08 129 THR A O 1
ATOM 684 N N . ARG A 1 107 ? 20.793 15.111 14.045 1.00 22.69 130 ARG A N 1
ATOM 685 C CA . ARG A 1 107 ? 21.406 13.793 13.988 1.00 25.05 130 ARG A CA 1
ATOM 686 C C . ARG A 1 107 ? 22.265 13.762 12.733 1.00 25.29 130 ARG A C 1
ATOM 687 O O . ARG A 1 107 ? 21.788 14.071 11.619 1.00 25.51 130 ARG A O 1
ATOM 695 N N . THR A 1 108 ? 23.512 13.349 12.877 1.00 23.55 131 THR A N 1
ATOM 696 C CA . THR A 1 108 ? 24.416 13.315 11.736 1.00 22.17 131 THR A CA 1
ATOM 697 C C . THR A 1 108 ? 24.246 11.963 11.034 1.00 23.91 131 THR A C 1
ATOM 698 O O . THR A 1 108 ? 24.268 10.902 11.678 1.00 23.35 131 THR A O 1
ATOM 702 N N . ARG A 1 109 ? 24.069 12.028 9.717 1.00 22.31 132 ARG A N 1
ATOM 703 C CA . ARG A 1 109 ? 23.851 10.850 8.879 1.00 25.22 132 ARG A CA 1
ATOM 704 C C . ARG A 1 109 ? 25.172 10.333 8.324 1.00 24.34 132 ARG A C 1
ATOM 705 O O . ARG A 1 109 ? 25.525 9.178 8.546 1.00 24.86 132 ARG A O 1
ATOM 713 N N . PHE A 1 110 ? 25.911 11.187 7.611 1.00 22.20 133 PHE A N 1
ATOM 714 C CA . PHE A 1 110 ? 27.166 10.796 6.982 1.00 22.01 133 PHE A CA 1
ATOM 715 C C . PHE A 1 110 ? 28.251 11.824 7.202 1.00 20.22 133 PHE A C 1
ATOM 716 O O . PHE A 1 110 ? 28.018 13.028 7.184 1.00 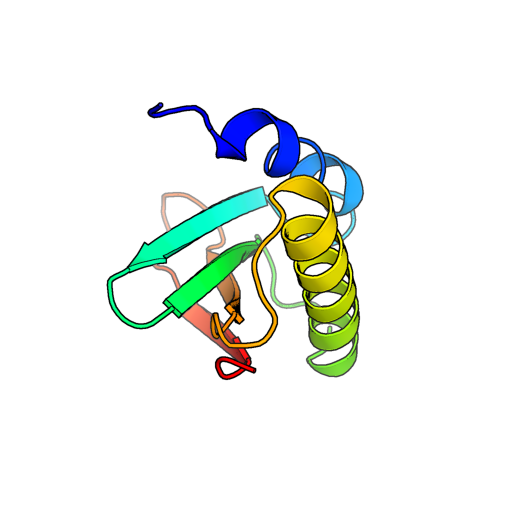20.58 133 PHE A O 1
ATOM 724 N N . VAL A 1 111 ? 29.465 11.327 7.369 1.00 21.51 134 VAL A N 1
ATOM 725 C CA . VAL A 1 111 ? 30.632 12.177 7.380 1.00 24.10 134 VAL A CA 1
ATOM 726 C C . VAL A 1 111 ? 31.619 11.613 6.363 1.00 23.82 134 VAL A C 1
ATOM 727 O O . VAL A 1 111 ? 32.080 10.478 6.503 1.00 25.24 134 VAL A O 1
ATOM 731 N N . LEU A 1 112 ? 31.930 12.392 5.344 1.00 23.16 135 LEU A N 1
ATOM 732 C CA . LEU A 1 112 ? 32.879 11.964 4.331 1.00 27.00 135 LEU A CA 1
ATOM 733 C C . LEU A 1 112 ? 34.179 12.605 4.691 1.00 26.25 135 LEU A C 1
ATOM 734 O O . LEU A 1 112 ? 34.259 13.826 4.897 1.00 24.54 135 LEU A O 1
ATOM 739 N N . LYS A 1 113 ? 35.169 11.740 4.796 1.00 33.78 136 LYS A N 1
ATOM 740 C CA . LYS A 1 113 ? 36.422 12.041 5.463 1.00 43.17 136 LYS A CA 1
ATOM 741 C C . LYS A 1 113 ? 37.156 12.971 4.567 1.00 41.61 136 LYS A C 1
ATOM 742 O O . LYS A 1 113 ? 37.055 12.891 3.335 1.00 37.83 136 LYS A O 1
ATOM 744 N N . LEU A 1 114 ? 37.871 13.878 5.208 1.00 46.72 137 LEU A N 1
ATOM 745 C CA . LEU A 1 114 ? 38.666 14.859 4.512 1.00 46.86 137 LEU A CA 1
ATOM 746 C C . LEU A 1 114 ? 39.562 14.150 3.481 1.00 51.97 137 LEU A C 1
ATOM 747 O O . LEU A 1 114 ? 40.424 13.322 3.822 1.00 54.37 137 LEU A O 1
ATOM 752 N N . ARG A 1 115 ? 39.341 14.500 2.223 1.00 59.03 138 ARG A N 1
ATOM 753 C CA A ARG A 1 115 ? 40.037 13.909 1.083 0.50 59.71 138 ARG A CA 1
ATOM 754 C CA B ARG A 1 115 ? 40.081 13.902 1.111 0.50 65.04 138 ARG A CA 1
ATOM 755 C C . ARG A 1 115 ? 40.961 14.977 0.473 1.00 65.99 138 ARG A C 1
ATOM 756 O O . ARG A 1 115 ? 40.602 16.168 0.415 1.00 47.01 138 ARG A O 1
#

Organism: NCBI:txid411464

InterPro domains:
  IPR054250 Domain of unknown function DUF6981 [PF22403] (49-126)

Secondary structure (DSSP, 8-state):
-TTTTHHHHHHHHHHHGGGTEEEEEEEE-SS-EEEEEEESS---HHHHHHHHHHHHHHHHHHHT--TTS-EEEEEEE--STTS--EEEEEEPP-

B-factor: mean 33.7, std 14.58, range [16.98, 118.95]